Protein AF-A0A2H0YP16-F1 (afdb_monomer_lite)

Foldseek 3Di:
DDDDDDDDPVNVVVVVVVVVVVVVVVVVVVVVVVLVVLVVLLVVLVVVLVVVLCVCQVVDPFRNQCQDDPQAGNLDDDPPCNVVSVVSQVSLCVRVNKHWGKDDGSHDIDIDIDD

Radius of gyration: 25.3 Å; chains: 1; bounding box: 44×37×81 Å

Organism: NCBI:txid1974705

Structure (mmCIF, N/CA/C/O backbone):
data_AF-A0A2H0YP16-F1
#
_entry.id   AF-A0A2H0YP16-F1
#
loop_
_atom_site.group_PDB
_atom_site.id
_atom_site.type_symbol
_atom_site.label_atom_id
_atom_site.label_alt_id
_atom_site.label_comp_id
_atom_site.label_asym_id
_atom_site.label_entity_id
_atom_site.label_seq_id
_atom_site.pdbx_PDB_ins_code
_atom_site.Cartn_x
_atom_site.Cartn_y
_atom_site.Cartn_z
_atom_site.occupancy
_atom_site.B_iso_or_equiv
_atom_site.auth_seq_id
_atom_site.auth_comp_id
_atom_site.auth_asym_id
_atom_site.auth_atom_id
_atom_site.pdbx_PDB_model_num
ATOM 1 N N . MET A 1 1 ? -16.559 27.883 56.809 1.00 52.19 1 MET A N 1
ATOM 2 C CA . MET A 1 1 ? -16.665 26.403 56.815 1.00 52.19 1 MET A CA 1
ATOM 3 C C . MET A 1 1 ? -16.600 25.906 55.375 1.00 52.19 1 MET A C 1
ATOM 5 O O . MET A 1 1 ? -17.433 26.318 54.580 1.00 52.19 1 MET A O 1
ATOM 9 N N . LYS A 1 2 ? -15.598 25.099 55.000 1.00 59.44 2 LYS A N 1
ATOM 10 C CA . LYS A 1 2 ? -15.501 24.525 53.644 1.00 59.44 2 LYS A CA 1
ATOM 11 C C . LYS A 1 2 ? -16.334 23.239 53.597 1.00 59.44 2 LYS A C 1
ATOM 13 O O . LYS A 1 2 ? -16.017 22.296 54.318 1.00 59.44 2 LYS A O 1
ATOM 18 N N . LYS A 1 3 ? -17.408 23.206 52.800 1.00 72.31 3 LYS A N 1
ATOM 19 C CA . LYS A 1 3 ? -18.178 21.976 52.554 1.00 72.31 3 LYS A CA 1
ATOM 20 C C . LYS A 1 3 ? -17.275 20.987 51.812 1.00 72.31 3 LYS A C 1
ATOM 22 O O . LYS A 1 3 ? -16.743 21.327 50.760 1.00 72.31 3 LYS A O 1
ATOM 27 N N . LYS A 1 4 ? -17.086 19.785 52.361 1.00 70.88 4 LYS A N 1
ATOM 28 C CA . LYS A 1 4 ? -16.461 18.681 51.625 1.00 70.88 4 LYS A CA 1
ATOM 29 C C . LYS A 1 4 ? -17.482 18.167 50.611 1.00 70.88 4 LYS A C 1
ATOM 31 O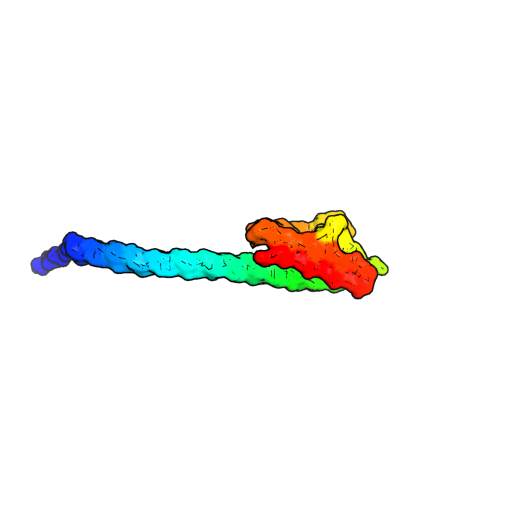 O . LYS A 1 4 ? -18.486 17.584 51.003 1.00 70.88 4 LYS A O 1
ATOM 36 N N . THR A 1 5 ? -17.246 18.421 49.331 1.00 76.44 5 THR A N 1
ATOM 37 C CA . THR A 1 5 ? -17.977 17.792 48.227 1.00 76.44 5 THR A CA 1
ATOM 38 C C . THR A 1 5 ? -17.328 16.439 47.960 1.00 76.44 5 THR A C 1
ATOM 40 O O . THR A 1 5 ? -16.203 16.382 47.467 1.00 76.44 5 THR A O 1
ATOM 43 N N . GLY A 1 6 ? -17.984 15.361 48.386 1.00 77.75 6 GLY A N 1
ATOM 44 C CA . GLY A 1 6 ? -17.569 13.994 48.082 1.00 77.75 6 GLY A CA 1
ATOM 45 C C . GLY A 1 6 ? -18.277 13.491 46.829 1.00 77.75 6 GLY A C 1
ATO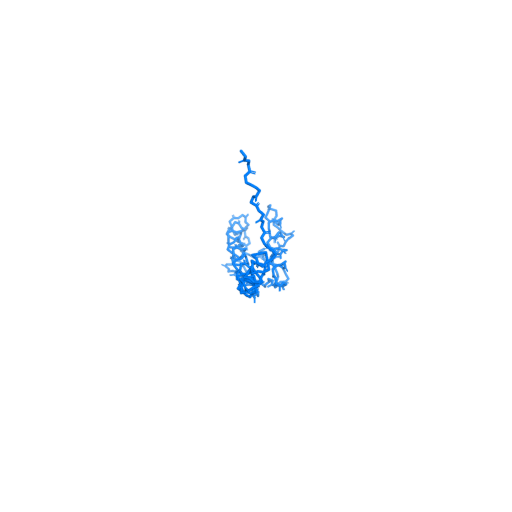M 46 O O . GLY A 1 6 ? -19.446 13.805 46.630 1.00 77.75 6 GLY A O 1
ATOM 47 N N . PHE A 1 7 ? -17.566 12.723 46.009 1.00 81.88 7 PHE A N 1
ATOM 48 C CA . PHE A 1 7 ? -18.140 11.977 44.891 1.00 81.88 7 PHE A CA 1
ATOM 49 C C . PHE A 1 7 ? -18.795 10.703 45.440 1.00 81.88 7 PHE A C 1
ATOM 51 O O . PHE A 1 7 ? -18.204 10.027 46.288 1.00 81.88 7 PHE A O 1
ATOM 58 N N . THR A 1 8 ? -20.006 10.374 45.005 1.00 90.38 8 THR A N 1
ATOM 59 C CA . THR A 1 8 ? -20.692 9.155 45.447 1.00 90.38 8 THR A CA 1
ATOM 60 C C . THR A 1 8 ? -20.221 7.939 44.645 1.00 90.38 8 THR A C 1
ATOM 62 O O . THR A 1 8 ? -19.838 8.035 43.478 1.00 90.38 8 THR A O 1
ATOM 65 N N . LEU A 1 9 ? -20.267 6.754 45.262 1.00 89.19 9 LEU A N 1
ATOM 66 C CA . LEU A 1 9 ? -19.919 5.503 44.577 1.00 89.19 9 LEU A CA 1
ATOM 67 C C . LEU A 1 9 ? -20.852 5.210 43.392 1.00 89.19 9 LEU A C 1
ATOM 69 O O . LEU A 1 9 ? -20.411 4.640 42.398 1.00 89.19 9 LEU A O 1
ATOM 73 N N . ILE A 1 10 ? -22.121 5.625 43.475 1.00 92.44 10 ILE A N 1
ATOM 74 C CA . ILE A 1 10 ? -23.094 5.436 42.393 1.00 92.44 10 ILE A CA 1
ATOM 75 C C . ILE A 1 10 ? -22.802 6.340 41.191 1.00 92.44 10 ILE A C 1
ATOM 77 O O . ILE A 1 10 ? -22.916 5.885 40.054 1.00 92.44 10 ILE A O 1
ATOM 81 N N . GLU A 1 11 ? -22.353 7.576 41.422 1.00 90.44 11 GLU A N 1
ATOM 82 C CA . GLU A 1 11 ? -21.912 8.468 40.345 1.00 90.44 11 GLU A CA 1
ATOM 83 C C . GLU A 1 11 ? -20.716 7.871 39.600 1.00 90.44 11 GLU A C 1
ATOM 85 O O . GLU A 1 11 ? -20.681 7.887 38.373 1.00 90.44 11 GLU A O 1
ATOM 90 N N . LEU A 1 12 ? -19.763 7.274 40.320 1.00 91.50 12 LEU A N 1
ATOM 91 C CA . LEU A 1 12 ? -18.599 6.641 39.697 1.00 91.50 12 LEU A CA 1
ATOM 92 C C . LEU A 1 12 ? -18.997 5.370 38.922 1.00 91.50 12 LEU A C 1
ATOM 94 O O . LEU A 1 12 ? -18.522 5.149 37.809 1.00 91.50 12 LEU A O 1
ATOM 98 N N . LEU A 1 13 ? -19.930 4.579 39.462 1.00 92.81 13 LEU A N 1
ATOM 99 C CA . LEU A 1 13 ? -20.435 3.356 38.830 1.00 92.81 13 LEU A CA 1
ATOM 100 C C . LEU A 1 13 ? -21.165 3.636 37.507 1.00 92.81 13 LEU A C 1
ATOM 102 O O . LEU A 1 13 ? -20.930 2.948 36.514 1.00 92.81 13 LEU A O 1
ATOM 106 N N . VAL A 1 14 ? -22.024 4.655 37.462 1.00 94.94 14 VAL A N 1
ATOM 107 C CA . VAL A 1 14 ? -22.748 5.015 36.231 1.00 94.94 14 VAL A CA 1
ATOM 108 C C . VAL A 1 14 ? -21.788 5.516 35.149 1.00 94.94 14 VAL A C 1
ATOM 110 O O . VAL A 1 14 ? -21.951 5.174 33.978 1.00 94.94 14 VAL A O 1
ATOM 113 N N . VAL A 1 15 ? -20.750 6.269 35.520 1.00 95.19 15 VAL A N 1
ATOM 114 C CA . VAL A 1 15 ? -19.772 6.801 34.557 1.00 95.19 15 VAL A CA 1
ATOM 115 C C . VAL A 1 15 ? -19.006 5.680 33.856 1.00 95.19 15 VAL A C 1
ATOM 117 O O . VAL A 1 15 ? -18.915 5.684 32.627 1.00 95.19 15 VAL A O 1
ATOM 120 N N . ILE A 1 16 ? -18.502 4.689 34.597 1.00 95.44 16 ILE A N 1
ATOM 121 C CA . ILE A 1 16 ? -17.783 3.565 33.977 1.00 95.44 16 ILE A CA 1
ATOM 122 C C . ILE A 1 16 ? -18.705 2.709 33.098 1.00 95.44 16 ILE A C 1
ATOM 124 O O . ILE A 1 16 ? -18.264 2.217 32.061 1.00 95.44 16 ILE A O 1
ATOM 128 N N . ALA A 1 17 ? -19.990 2.590 33.456 1.00 95.62 17 ALA A N 1
ATOM 129 C CA . ALA A 1 17 ? -20.977 1.886 32.641 1.00 95.62 17 ALA A CA 1
ATOM 130 C C . ALA A 1 17 ? -21.208 2.594 31.294 1.00 95.62 17 ALA A C 1
ATOM 132 O O . ALA A 1 17 ? -21.184 1.950 30.245 1.00 95.62 17 ALA A O 1
ATOM 133 N N . ILE A 1 18 ? -21.355 3.924 31.300 1.00 96.00 18 ILE A N 1
ATOM 134 C CA . ILE A 1 18 ? -21.533 4.715 30.072 1.00 96.00 18 ILE A CA 1
ATOM 135 C C . ILE A 1 18 ? -20.267 4.668 29.200 1.00 96.00 18 ILE A C 1
ATOM 137 O O . ILE A 1 18 ? -20.371 4.437 27.994 1.00 96.00 18 ILE A O 1
ATOM 141 N N . ILE A 1 19 ? -19.072 4.823 29.788 1.00 96.06 19 ILE A N 1
ATOM 142 C CA . ILE A 1 19 ? -17.795 4.711 29.054 1.00 96.06 19 ILE A CA 1
ATOM 143 C C . ILE A 1 19 ? -17.649 3.313 28.430 1.00 96.06 19 ILE A C 1
ATOM 145 O O . ILE A 1 19 ? -17.214 3.193 27.283 1.00 96.06 19 ILE A O 1
ATOM 149 N N . GLY A 1 20 ? -18.066 2.257 29.136 1.00 95.56 20 GLY A N 1
ATOM 150 C CA . GLY A 1 20 ? -18.069 0.887 28.618 1.00 95.56 20 GLY A CA 1
ATOM 151 C C . GLY A 1 20 ? -18.926 0.731 27.358 1.00 95.56 20 GLY A C 1
ATOM 152 O O . GLY A 1 20 ? -18.456 0.204 26.351 1.00 95.56 20 GLY A O 1
ATOM 153 N N . ILE A 1 21 ? -20.148 1.265 27.368 1.00 94.81 21 ILE A N 1
ATOM 154 C CA . ILE A 1 21 ? -21.047 1.204 26.205 1.00 94.81 21 ILE A CA 1
ATOM 155 C C . ILE A 1 21 ? -20.462 1.996 25.030 1.00 94.81 21 ILE A C 1
ATOM 157 O O . ILE A 1 21 ? -20.337 1.458 23.928 1.00 94.81 21 ILE A O 1
ATOM 161 N N . LEU A 1 22 ? -20.046 3.244 25.262 1.00 95.44 22 LEU A N 1
ATOM 162 C CA . LEU A 1 22 ? -19.506 4.104 24.204 1.00 95.44 22 LEU A CA 1
ATOM 163 C C . LEU A 1 22 ? -18.217 3.535 23.593 1.00 95.44 22 LEU A C 1
ATOM 165 O O . LEU A 1 22 ? -18.052 3.568 22.374 1.00 95.44 22 LEU A O 1
ATOM 169 N N . SER A 1 23 ? -17.327 2.962 24.410 1.00 93.81 23 SER A N 1
ATOM 170 C CA . SER A 1 23 ? -16.071 2.374 23.923 1.00 93.81 23 SER A CA 1
ATOM 171 C C . SER A 1 23 ? -16.294 1.156 23.022 1.00 93.81 23 SER A C 1
ATOM 173 O O . SER A 1 23 ? -15.596 1.017 22.018 1.00 93.81 23 SER A O 1
ATOM 175 N N . SER A 1 24 ? -17.304 0.324 23.302 1.00 91.88 24 SER A N 1
ATOM 176 C CA . SER A 1 24 ? -17.618 -0.846 22.470 1.00 91.88 24 SER A CA 1
ATOM 177 C C . SER A 1 24 ? -17.989 -0.474 21.026 1.00 91.88 24 SER A C 1
ATOM 179 O O . SER A 1 24 ? -17.526 -1.114 20.082 1.00 91.88 24 SER A O 1
ATOM 181 N N . ILE A 1 25 ? -18.750 0.609 20.838 1.00 91.75 25 ILE A N 1
ATOM 182 C CA . ILE A 1 25 ? -19.202 1.079 19.518 1.00 91.75 25 ILE A CA 1
ATOM 183 C C . ILE A 1 25 ? -18.021 1.629 18.707 1.00 91.75 25 ILE A C 1
ATOM 185 O O . ILE A 1 25 ? -17.898 1.365 17.510 1.00 91.75 25 ILE A O 1
ATOM 189 N N . VAL A 1 26 ? -17.123 2.369 19.364 1.00 91.88 26 VAL A N 1
ATOM 190 C CA . VAL A 1 26 ? -15.937 2.965 18.727 1.00 91.88 26 VAL A CA 1
ATOM 191 C C . VAL A 1 26 ? -14.964 1.894 18.227 1.00 91.88 26 VAL A C 1
ATOM 193 O O . VAL A 1 26 ? -14.375 2.043 17.158 1.00 91.88 26 VAL A O 1
ATOM 196 N N . LEU A 1 27 ? -14.805 0.789 18.958 1.00 88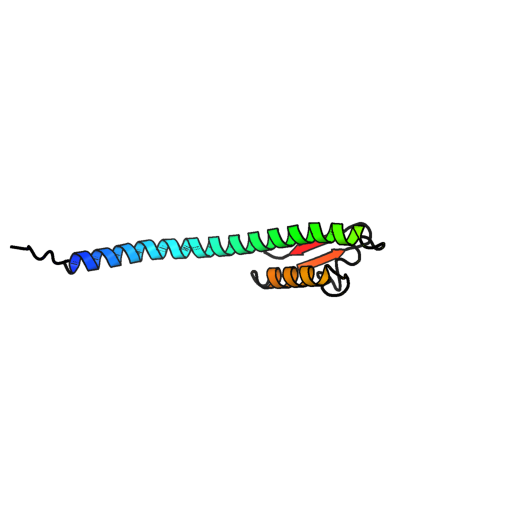.75 27 LEU A N 1
ATOM 197 C CA . LEU A 1 27 ? -13.894 -0.284 18.550 1.00 88.75 27 LEU A CA 1
ATOM 198 C C . LEU A 1 27 ? -14.330 -0.963 17.243 1.00 88.75 27 LEU A C 1
ATOM 200 O O . LEU A 1 27 ? -13.482 -1.274 16.405 1.00 88.75 27 LEU A O 1
ATOM 204 N N . VAL A 1 28 ? -15.638 -1.141 17.034 1.00 88.00 28 VAL A N 1
ATOM 205 C CA . VAL A 1 28 ? -16.174 -1.752 15.806 1.00 88.00 28 VAL A CA 1
ATOM 206 C C . VAL A 1 28 ? -15.941 -0.851 14.589 1.00 88.00 28 VAL A C 1
ATOM 208 O O . VAL A 1 28 ? -15.555 -1.338 13.526 1.00 88.00 28 VAL A O 1
ATOM 211 N N . SER A 1 29 ? -16.113 0.466 14.730 1.00 86.69 29 SER A N 1
ATOM 212 C CA . SER A 1 29 ? -15.903 1.405 13.618 1.00 86.69 29 SER A CA 1
ATOM 213 C C . SER A 1 29 ? -14.421 1.597 13.267 1.00 86.69 29 SER A C 1
ATOM 215 O O . SER A 1 29 ? -14.081 1.777 12.093 1.00 86.69 29 SER A O 1
ATOM 217 N N . LEU A 1 30 ? -13.524 1.491 14.254 1.00 89.81 30 LEU A N 1
ATOM 218 C CA . LEU A 1 30 ? -12.084 1.671 14.062 1.00 89.81 30 LEU A CA 1
ATOM 219 C C . LEU A 1 30 ? -11.445 0.565 13.208 1.00 89.81 30 LEU A C 1
ATOM 221 O O . LEU A 1 30 ? -10.531 0.852 12.434 1.00 89.81 30 LEU A O 1
ATOM 225 N N . GLY A 1 31 ? -11.928 -0.678 13.301 1.00 88.00 31 GLY A N 1
ATOM 226 C CA . GLY A 1 31 ? -11.412 -1.794 12.498 1.00 88.00 31 GLY A CA 1
ATOM 227 C C . GLY A 1 31 ? -11.535 -1.540 10.991 1.00 88.00 31 GLY A C 1
ATOM 228 O O . GLY A 1 31 ? -10.545 -1.610 10.262 1.00 88.00 31 GLY A O 1
ATOM 229 N N . GLY A 1 32 ? -12.731 -1.153 10.536 1.00 89.25 32 GLY A N 1
ATOM 230 C CA . GLY A 1 32 ? -12.975 -0.814 9.131 1.00 89.25 32 GLY A CA 1
ATOM 231 C C . GLY A 1 32 ? -12.252 0.459 8.682 1.00 89.25 32 GLY A C 1
ATOM 232 O O . GLY A 1 32 ? -11.742 0.516 7.565 1.00 89.25 32 GLY A O 1
ATOM 233 N N . ALA A 1 33 ? -12.154 1.470 9.552 1.00 91.50 33 ALA A N 1
ATOM 234 C CA . ALA A 1 33 ? -11.405 2.693 9.257 1.00 91.50 33 ALA A CA 1
ATOM 235 C C . ALA A 1 33 ? -9.903 2.421 9.070 1.00 91.50 33 ALA A C 1
ATOM 237 O O . ALA A 1 33 ? -9.291 2.955 8.146 1.00 91.50 33 ALA A O 1
ATOM 238 N N . LYS A 1 34 ? -9.317 1.551 9.902 1.00 90.88 34 LYS A N 1
ATOM 239 C CA . LYS A 1 34 ? -7.909 1.154 9.794 1.00 90.88 34 LYS A CA 1
ATOM 240 C C . LYS A 1 34 ? -7.633 0.418 8.487 1.00 90.88 34 LYS A C 1
ATOM 242 O O . LYS A 1 34 ? -6.616 0.697 7.866 1.00 90.88 34 LYS A O 1
ATOM 247 N N . GLN A 1 35 ? -8.527 -0.477 8.062 1.00 90.94 35 GLN A N 1
ATOM 248 C CA . GLN A 1 35 ? -8.381 -1.173 6.783 1.00 90.94 35 GLN A CA 1
ATOM 249 C C . GLN A 1 35 ? -8.388 -0.184 5.611 1.00 90.94 35 GLN A C 1
ATOM 251 O O . GLN A 1 35 ? -7.422 -0.127 4.862 1.00 90.94 35 GLN A O 1
ATOM 256 N N . LYS A 1 36 ? -9.388 0.705 5.551 1.00 91.56 36 LYS A N 1
ATOM 257 C CA . LYS A 1 36 ? -9.467 1.751 4.516 1.00 91.56 36 LYS A CA 1
ATOM 258 C C . LYS A 1 36 ? -8.243 2.671 4.490 1.00 91.56 36 LYS A C 1
ATOM 260 O O . LYS A 1 36 ? -7.844 3.128 3.426 1.00 91.56 36 LYS A O 1
ATOM 265 N N . ALA A 1 37 ? -7.652 2.962 5.650 1.00 92.88 37 ALA A N 1
ATOM 266 C CA . ALA A 1 37 ? -6.436 3.767 5.728 1.00 92.88 37 ALA A CA 1
ATOM 267 C C . ALA A 1 37 ? -5.218 3.054 5.118 1.00 92.88 37 ALA A C 1
ATOM 269 O O . ALA A 1 37 ? -4.396 3.706 4.477 1.00 92.88 37 ALA A O 1
ATOM 270 N N . LYS A 1 38 ? -5.109 1.729 5.281 1.00 93.25 38 LYS A N 1
ATOM 271 C CA . LYS A 1 38 ? -4.065 0.928 4.624 1.00 93.25 38 LYS A CA 1
ATOM 272 C C . LYS A 1 38 ? -4.271 0.881 3.112 1.00 93.25 38 LYS A C 1
ATOM 274 O O . LYS A 1 38 ? -3.323 1.107 2.373 1.00 93.25 38 LYS A O 1
ATOM 279 N N . ASP A 1 39 ? -5.509 0.688 2.667 1.00 93.00 39 ASP A N 1
ATOM 280 C CA . ASP A 1 39 ? -5.865 0.679 1.244 1.00 93.00 39 ASP A CA 1
ATOM 281 C C . ASP A 1 39 ? -5.520 2.026 0.586 1.00 93.00 39 ASP A C 1
ATOM 283 O O . ASP A 1 39 ? -4.916 2.082 -0.484 1.00 93.00 39 ASP A O 1
ATOM 287 N N . ALA A 1 40 ? -5.828 3.135 1.267 1.00 93.69 40 ALA A N 1
ATOM 288 C CA . ALA A 1 40 ? -5.459 4.477 0.823 1.00 93.69 40 ALA A CA 1
ATOM 289 C C . ALA A 1 40 ? -3.935 4.688 0.775 1.00 93.69 40 ALA A C 1
ATOM 291 O O . ALA A 1 40 ? -3.442 5.383 -0.114 1.00 93.69 40 ALA A O 1
ATOM 292 N N . ARG A 1 41 ? -3.179 4.080 1.700 1.00 94.19 41 ARG A N 1
ATOM 293 C CA . ARG A 1 41 ? -1.710 4.105 1.677 1.00 94.19 41 ARG A CA 1
ATOM 294 C C . ARG A 1 41 ? -1.165 3.372 0.451 1.00 94.19 41 ARG A C 1
ATOM 296 O O . ARG A 1 41 ? -0.382 3.966 -0.279 1.00 94.19 41 ARG A O 1
ATOM 303 N N . ILE A 1 42 ? -1.664 2.168 0.163 1.00 92.69 42 ILE A N 1
ATOM 304 C CA . ILE A 1 42 ? -1.285 1.404 -1.039 1.00 92.69 42 ILE A CA 1
ATOM 305 C C . ILE A 1 42 ? -1.573 2.219 -2.312 1.00 92.69 42 ILE A C 1
ATOM 307 O O . ILE A 1 42 ? -0.731 2.304 -3.204 1.00 92.69 42 ILE A O 1
ATOM 311 N N . GLN A 1 43 ? -2.729 2.886 -2.394 1.00 93.12 43 GLN A N 1
ATOM 312 C CA . GLN A 1 43 ? -3.065 3.753 -3.534 1.00 93.12 43 GLN A CA 1
ATOM 313 C C . GLN A 1 43 ? -2.107 4.948 -3.682 1.00 93.12 43 GLN A C 1
ATOM 315 O O . GLN A 1 43 ? -1.728 5.313 -4.802 1.00 93.12 43 GLN A O 1
ATOM 320 N N . ALA A 1 44 ? -1.698 5.559 -2.567 1.00 93.69 44 ALA A N 1
ATOM 321 C CA . ALA A 1 44 ? -0.719 6.643 -2.568 1.00 93.69 44 ALA A CA 1
ATOM 322 C C . ALA A 1 44 ? 0.666 6.155 -3.021 1.00 93.69 44 ALA A C 1
ATOM 324 O O . ALA A 1 44 ? 1.345 6.850 -3.778 1.00 93.69 44 ALA A O 1
ATOM 325 N N . ASP A 1 45 ? 1.063 4.952 -2.616 1.00 92.94 45 ASP A N 1
ATOM 326 C CA . ASP A 1 45 ? 2.330 4.341 -3.009 1.00 92.94 45 ASP A CA 1
ATOM 327 C C . ASP A 1 45 ? 2.349 3.992 -4.505 1.00 92.94 45 ASP A C 1
ATOM 329 O O . ASP A 1 45 ? 3.296 4.351 -5.202 1.00 92.94 45 ASP A O 1
ATOM 333 N N . ILE A 1 46 ? 1.269 3.422 -5.057 1.00 91.81 46 ILE A N 1
ATOM 334 C CA . ILE A 1 46 ? 1.135 3.201 -6.513 1.00 91.81 46 ILE A CA 1
ATOM 335 C C . ILE A 1 46 ? 1.203 4.530 -7.284 1.00 91.81 46 ILE A C 1
ATOM 337 O O . ILE A 1 46 ? 1.817 4.613 -8.350 1.00 91.81 46 ILE A O 1
ATOM 341 N N . SER A 1 47 ? 0.613 5.598 -6.743 1.00 93.19 47 SER A N 1
ATOM 342 C CA . SER A 1 47 ? 0.689 6.928 -7.361 1.00 93.19 47 SER A CA 1
ATOM 343 C C . SER A 1 47 ? 2.122 7.477 -7.381 1.00 93.19 47 SER A C 1
ATOM 345 O O . SER A 1 47 ? 2.513 8.133 -8.346 1.00 93.19 47 SER A O 1
ATOM 347 N N . GLN A 1 48 ? 2.930 7.174 -6.360 1.00 91.94 48 GLN A N 1
ATOM 348 C CA . GLN A 1 48 ? 4.360 7.497 -6.356 1.00 91.94 48 GLN A CA 1
ATOM 349 C C . GLN A 1 48 ? 5.126 6.673 -7.397 1.00 91.94 48 GLN A C 1
ATOM 351 O O . GLN A 1 48 ? 5.987 7.223 -8.083 1.00 91.94 48 GLN A O 1
ATOM 356 N N . VAL A 1 49 ? 4.777 5.394 -7.586 1.00 90.81 49 VAL A N 1
ATOM 357 C CA . VAL A 1 49 ? 5.382 4.558 -8.638 1.00 90.81 49 VAL A CA 1
ATOM 358 C C . VAL A 1 49 ? 5.185 5.175 -10.019 1.00 90.81 49 VAL A C 1
ATOM 360 O O . VAL A 1 49 ? 6.135 5.195 -10.794 1.00 90.81 49 VAL A O 1
ATOM 363 N N . ARG A 1 50 ? 4.007 5.743 -10.318 1.00 91.44 50 ARG A N 1
ATOM 364 C CA . ARG A 1 50 ? 3.781 6.477 -1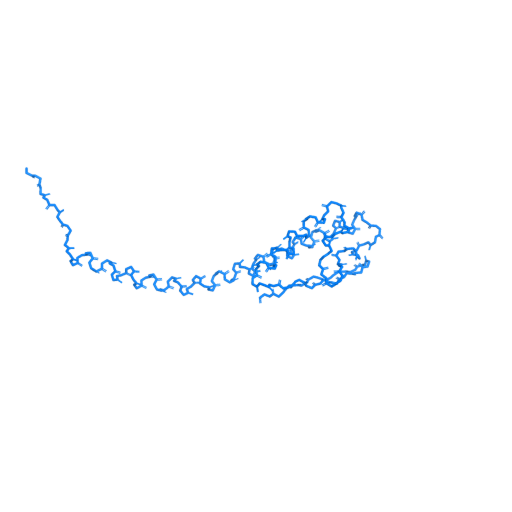1.578 1.00 91.44 50 ARG A CA 1
ATOM 365 C C . ARG A 1 50 ? 4.803 7.597 -11.767 1.00 91.44 50 ARG A C 1
ATOM 367 O O . ARG A 1 50 ? 5.400 7.689 -12.830 1.00 91.44 50 ARG A O 1
ATOM 374 N N . ALA A 1 51 ? 5.016 8.437 -10.755 1.00 91.44 51 ALA A N 1
ATOM 375 C CA . ALA A 1 51 ? 5.979 9.532 -10.859 1.00 91.44 51 ALA A CA 1
ATOM 376 C C . ALA A 1 51 ? 7.402 9.011 -11.113 1.00 91.44 51 ALA A C 1
ATOM 378 O O . ALA A 1 51 ? 8.127 9.569 -11.932 1.00 91.44 51 ALA A O 1
ATOM 379 N N . ILE A 1 52 ? 7.786 7.916 -10.454 1.00 89.50 52 ILE A N 1
ATOM 380 C CA . ILE A 1 52 ? 9.108 7.316 -10.646 1.00 89.50 52 ILE A CA 1
ATOM 381 C C . ILE A 1 52 ? 9.228 6.651 -12.025 1.00 89.50 52 ILE A C 1
ATOM 383 O O . ILE A 1 52 ? 10.274 6.761 -12.653 1.00 89.50 52 ILE A O 1
ATOM 387 N N . ALA A 1 53 ? 8.168 6.027 -12.542 1.00 89.88 53 ALA A N 1
ATOM 388 C CA . ALA A 1 53 ? 8.152 5.448 -13.885 1.00 89.88 53 ALA A CA 1
ATOM 389 C C . ALA A 1 53 ? 8.464 6.496 -14.969 1.00 89.88 53 ALA A C 1
ATOM 391 O O . ALA A 1 53 ? 9.301 6.247 -15.835 1.00 89.88 53 ALA A O 1
ATOM 392 N N . GLU A 1 54 ? 7.880 7.694 -14.870 1.00 89.56 54 GLU A N 1
ATOM 393 C CA . GLU A 1 54 ? 8.176 8.818 -15.776 1.00 89.56 54 GLU A CA 1
ATOM 394 C C . GLU A 1 54 ? 9.636 9.293 -15.661 1.00 89.56 54 GLU A C 1
ATOM 396 O O . GLU A 1 54 ? 10.300 9.611 -16.654 1.00 89.56 54 GLU A O 1
ATOM 401 N N . LEU A 1 55 ? 10.182 9.308 -14.441 1.00 88.31 55 LEU A N 1
ATOM 402 C CA . LEU A 1 55 ? 11.589 9.644 -14.216 1.00 88.31 55 LEU A CA 1
ATOM 403 C C . LEU A 1 55 ? 12.524 8.601 -14.841 1.00 88.31 55 LEU A C 1
ATOM 405 O O . LEU A 1 55 ? 13.522 8.961 -15.457 1.00 88.31 55 LEU A O 1
ATOM 409 N N . ILE A 1 56 ? 12.188 7.315 -14.745 1.00 87.06 56 ILE A N 1
ATOM 410 C CA . ILE A 1 56 ? 12.972 6.227 -15.346 1.00 87.06 56 ILE A CA 1
ATOM 411 C C . ILE A 1 56 ? 12.954 6.331 -16.874 1.00 87.06 56 ILE A C 1
ATOM 413 O O . ILE A 1 56 ? 14.010 6.221 -17.506 1.00 87.06 56 ILE A O 1
ATOM 417 N N . SER A 1 57 ? 11.782 6.594 -17.458 1.00 88.56 57 SER A N 1
ATOM 418 C CA . SER A 1 57 ? 11.640 6.739 -18.909 1.00 88.56 57 SER A CA 1
ATOM 419 C C . SER A 1 57 ? 12.372 7.961 -19.464 1.00 88.56 57 SER A C 1
ATOM 421 O O . SER A 1 57 ? 12.795 7.935 -20.615 1.00 88.56 57 SER A O 1
ATOM 423 N N . SER A 1 58 ? 12.522 9.032 -18.680 1.00 87.44 58 SER A N 1
ATOM 424 C CA . SER A 1 58 ? 13.269 10.227 -19.101 1.00 87.44 58 SER A CA 1
ATOM 425 C C . SER A 1 58 ? 14.774 10.127 -18.831 1.00 87.44 58 SER A C 1
ATOM 427 O O . SER A 1 58 ? 15.565 10.733 -19.553 1.00 87.44 58 SER A O 1
ATOM 429 N N . ALA A 1 59 ? 15.186 9.353 -17.825 1.00 84.00 59 ALA A N 1
ATOM 430 C CA . ALA A 1 59 ? 16.590 9.175 -17.460 1.00 84.00 59 ALA A CA 1
ATOM 431 C C . ALA A 1 59 ? 17.310 8.072 -18.258 1.00 84.00 59 ALA A C 1
ATOM 433 O O . ALA A 1 59 ? 18.539 8.089 -18.341 1.00 84.00 59 ALA A O 1
ATOM 434 N N . THR A 1 60 ? 16.583 7.104 -18.825 1.00 79.62 60 THR A N 1
ATOM 435 C CA . THR A 1 60 ? 17.170 5.938 -19.507 1.00 79.62 60 THR A CA 1
ATOM 436 C C . THR A 1 60 ? 16.668 5.797 -20.943 1.00 79.62 60 THR A C 1
ATOM 438 O O . THR A 1 60 ? 15.518 6.089 -21.248 1.00 79.62 60 THR A O 1
ATOM 441 N N . SER A 1 61 ? 17.514 5.295 -21.846 1.00 82.88 61 SER A N 1
ATOM 442 C CA . SER A 1 61 ? 17.138 5.025 -23.246 1.00 82.88 61 SER A CA 1
ATOM 443 C C . SER A 1 61 ? 16.253 3.784 -23.424 1.00 82.88 61 SER A C 1
ATOM 445 O O . SER A 1 61 ? 15.836 3.476 -24.535 1.00 82.88 61 SER A O 1
ATOM 447 N N . THR A 1 62 ? 15.984 3.059 -22.340 1.00 84.19 62 THR A N 1
ATOM 448 C CA . THR A 1 62 ? 15.181 1.830 -22.307 1.00 84.19 62 THR A CA 1
ATOM 449 C C . THR A 1 62 ? 13.703 2.082 -22.006 1.00 84.19 62 THR A C 1
ATOM 451 O O . THR A 1 62 ? 12.952 1.120 -21.850 1.00 84.19 62 THR A O 1
ATOM 454 N N . GLY A 1 63 ? 13.294 3.348 -21.870 1.00 86.94 63 GLY A N 1
ATOM 455 C CA . GLY A 1 63 ? 11.930 3.713 -21.497 1.00 86.94 63 GLY A CA 1
ATOM 456 C C . GLY A 1 63 ? 11.544 3.121 -20.141 1.00 86.94 63 GLY A C 1
ATOM 457 O O . GLY A 1 63 ? 12.320 3.203 -19.185 1.00 86.94 63 GLY A O 1
ATOM 458 N N . TYR A 1 64 ? 10.378 2.480 -20.051 1.00 89.12 64 TYR A N 1
ATOM 459 C CA . TYR A 1 64 ? 9.889 1.903 -18.791 1.00 89.12 64 TYR A CA 1
ATOM 460 C C . TYR A 1 64 ? 10.451 0.518 -18.461 1.00 89.12 64 TYR A C 1
ATOM 462 O O . TYR A 1 64 ? 10.223 0.034 -17.354 1.00 89.12 64 TYR A O 1
ATOM 470 N N . ALA A 1 65 ? 11.214 -0.119 -19.355 1.00 87.69 65 ALA A N 1
ATOM 471 C CA . ALA A 1 65 ? 11.580 -1.534 -19.233 1.00 87.69 65 ALA A CA 1
ATOM 472 C C . ALA A 1 65 ? 12.315 -1.871 -17.922 1.00 87.69 65 ALA A C 1
ATOM 474 O O . ALA A 1 65 ? 12.204 -2.982 -17.408 1.00 87.69 65 ALA A O 1
ATOM 475 N N . ASN A 1 66 ? 13.028 -0.901 -17.343 1.00 87.19 66 ASN A N 1
ATOM 476 C CA . ASN A 1 66 ? 13.741 -1.083 -16.081 1.00 87.19 66 ASN A CA 1
ATOM 477 C C . ASN A 1 66 ? 12.867 -0.914 -14.831 1.00 87.19 66 ASN A C 1
ATOM 479 O O . ASN A 1 66 ? 13.353 -1.198 -13.742 1.00 87.19 66 ASN A O 1
ATOM 483 N N . LEU A 1 67 ? 11.606 -0.486 -14.943 1.00 88.88 67 LEU A N 1
ATOM 484 C CA . LEU A 1 67 ? 10.696 -0.304 -13.805 1.00 88.88 67 LEU A CA 1
ATOM 485 C C . LEU A 1 67 ? 10.392 -1.625 -13.085 1.00 88.88 67 LEU A C 1
ATOM 487 O O . LEU A 1 67 ? 10.242 -1.649 -11.861 1.00 88.88 67 LEU A O 1
ATOM 491 N N . CYS A 1 68 ? 10.312 -2.722 -13.839 1.00 90.19 68 CYS A N 1
ATOM 492 C CA . CYS A 1 68 ? 9.950 -4.036 -13.326 1.00 90.19 68 CYS A CA 1
ATOM 493 C C . CYS A 1 68 ? 11.100 -5.036 -13.491 1.00 90.19 68 CYS A C 1
ATOM 495 O O . CYS A 1 68 ? 11.773 -5.073 -14.516 1.00 90.19 68 CYS A O 1
ATOM 497 N N . ALA A 1 69 ? 11.293 -5.893 -12.492 1.00 88.25 69 ALA A N 1
ATOM 498 C CA . ALA A 1 69 ? 12.197 -7.035 -12.547 1.00 88.25 69 ALA A CA 1
ATOM 499 C C . ALA A 1 69 ? 11.530 -8.249 -11.893 1.00 88.25 69 ALA A C 1
ATOM 501 O O . ALA A 1 69 ? 10.991 -8.161 -10.786 1.00 88.25 69 ALA A O 1
ATOM 502 N N . ALA A 1 70 ? 11.561 -9.388 -12.593 1.00 85.38 70 ALA A N 1
ATOM 503 C CA . ALA A 1 70 ? 10.965 -10.649 -12.142 1.00 85.38 70 ALA A CA 1
ATOM 504 C C . ALA A 1 70 ? 9.492 -10.515 -11.684 1.00 85.38 70 ALA A C 1
ATOM 506 O O . ALA A 1 70 ? 9.092 -11.094 -10.677 1.00 85.38 70 ALA A O 1
ATOM 507 N N . GLY A 1 71 ? 8.690 -9.715 -12.400 1.00 86.19 71 GLY A N 1
ATOM 508 C CA . GLY A 1 71 ? 7.267 -9.505 -12.098 1.00 86.19 71 GLY A CA 1
ATOM 509 C C . GLY A 1 71 ? 6.978 -8.587 -10.902 1.00 86.19 71 GLY A C 1
ATOM 510 O O . GLY A 1 71 ? 5.821 -8.445 -10.516 1.00 86.19 71 GLY A O 1
ATOM 511 N N . THR A 1 72 ? 8.000 -7.950 -10.319 1.00 88.50 72 THR A N 1
ATOM 512 C CA . THR A 1 72 ? 7.870 -6.992 -9.205 1.00 88.50 72 THR A CA 1
ATOM 513 C C . THR A 1 72 ? 8.590 -5.681 -9.525 1.00 88.50 72 THR A C 1
ATOM 515 O O . THR A 1 72 ? 9.303 -5.601 -10.522 1.00 88.50 72 THR A O 1
ATOM 518 N N . LEU A 1 73 ? 8.428 -4.648 -8.691 1.00 88.88 73 LEU A N 1
ATOM 519 C CA . LEU A 1 73 ? 9.196 -3.403 -8.822 1.00 88.88 73 LEU A CA 1
ATOM 520 C C . LEU A 1 73 ? 10.706 -3.682 -8.768 1.00 88.88 73 LEU A C 1
ATOM 522 O O . LEU A 1 73 ? 11.184 -4.413 -7.892 1.00 88.88 73 LEU A O 1
ATOM 526 N N . ASN A 1 74 ? 11.453 -3.087 -9.696 1.00 85.75 74 ASN A N 1
ATOM 527 C CA . ASN A 1 74 ? 12.894 -3.260 -9.817 1.00 85.75 74 ASN A CA 1
ATOM 528 C C . ASN A 1 74 ? 13.653 -2.428 -8.771 1.00 85.75 74 ASN A C 1
ATOM 530 O O . ASN A 1 74 ? 14.082 -1.303 -9.008 1.00 85.75 74 ASN A O 1
ATOM 534 N N . ALA A 1 75 ? 13.824 -3.019 -7.595 1.00 72.56 75 ALA A N 1
ATOM 535 C CA . ALA A 1 75 ? 14.473 -2.424 -6.432 1.00 72.56 75 ALA A CA 1
ATOM 536 C C . ALA A 1 75 ? 16.018 -2.379 -6.504 1.00 72.56 75 ALA A C 1
ATOM 538 O O . ALA A 1 75 ? 16.663 -2.165 -5.482 1.00 72.56 75 ALA A O 1
ATOM 539 N N . SER A 1 76 ? 16.651 -2.665 -7.652 1.00 68.81 76 SER A N 1
ATOM 540 C CA . SER A 1 76 ? 18.114 -2.867 -7.684 1.00 68.81 76 SER A CA 1
ATOM 541 C C . SER A 1 76 ? 18.846 -2.371 -8.933 1.00 68.81 76 SER A C 1
ATOM 543 O O . SER A 1 76 ? 20.071 -2.451 -8.952 1.00 68.81 76 SER A O 1
ATOM 545 N N . ALA A 1 77 ? 18.163 -1.863 -9.967 1.00 59.56 77 ALA A N 1
ATOM 546 C CA . ALA A 1 77 ? 18.818 -1.598 -11.258 1.00 59.56 77 ALA A CA 1
ATOM 547 C C . ALA A 1 77 ? 18.786 -0.142 -11.754 1.00 59.56 77 ALA A C 1
ATOM 549 O O . ALA A 1 77 ? 19.204 0.100 -12.884 1.00 59.56 77 ALA A O 1
ATOM 550 N N . ILE A 1 78 ? 18.302 0.832 -10.969 1.00 67.94 78 ILE A N 1
ATOM 551 C CA . ILE A 1 78 ? 18.188 2.221 -11.448 1.00 67.94 78 ILE A CA 1
ATOM 552 C C . ILE A 1 78 ? 18.653 3.227 -10.387 1.00 67.94 78 ILE A C 1
ATOM 554 O O . ILE A 1 78 ? 17.827 3.808 -9.684 1.00 67.94 78 ILE A O 1
ATOM 558 N N . PRO A 1 79 ? 19.963 3.487 -10.263 1.00 70.44 79 PRO A N 1
ATOM 559 C CA . PRO A 1 79 ? 20.441 4.628 -9.494 1.00 70.44 79 PRO A CA 1
ATOM 560 C C . PRO A 1 79 ? 19.917 5.931 -10.127 1.00 70.44 79 PRO A C 1
ATOM 562 O O . PRO A 1 79 ? 20.040 6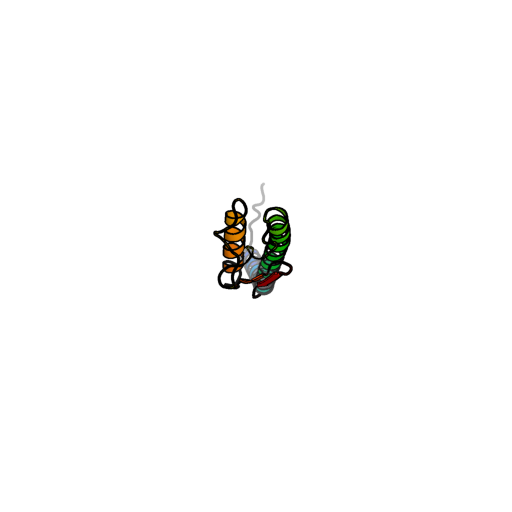.082 -11.346 1.00 70.44 79 PRO A O 1
ATOM 565 N N . PRO A 1 80 ? 19.360 6.890 -9.359 1.00 75.56 80 PRO A N 1
ATOM 566 C CA . PRO A 1 80 ? 19.239 6.946 -7.893 1.00 75.56 80 PRO A CA 1
ATOM 567 C C . PRO A 1 80 ? 17.858 6.531 -7.319 1.00 75.56 80 PRO A C 1
ATOM 569 O O . PRO A 1 80 ? 17.568 6.818 -6.158 1.00 75.56 80 PRO A O 1
ATOM 572 N N . TYR A 1 81 ? 16.967 5.931 -8.113 1.00 80.94 81 TYR A N 1
ATOM 573 C CA . TYR A 1 81 ? 15.568 5.657 -7.740 1.00 80.94 81 TYR A CA 1
ATOM 574 C C . TYR A 1 81 ? 15.340 4.281 -7.080 1.00 80.94 81 TYR A C 1
ATOM 576 O O . TYR A 1 81 ? 14.253 4.013 -6.564 1.00 80.94 81 TYR A O 1
ATOM 584 N N . ASP A 1 82 ? 16.352 3.413 -7.055 1.00 81.88 82 ASP A N 1
ATOM 585 C CA . ASP A 1 82 ? 16.300 2.049 -6.508 1.00 81.88 82 ASP A CA 1
ATOM 586 C C . ASP A 1 82 ? 15.907 2.011 -5.019 1.00 81.88 82 ASP A C 1
ATOM 588 O O . ASP A 1 82 ? 15.069 1.201 -4.602 1.00 81.88 82 ASP A O 1
ATOM 592 N N . ALA A 1 83 ? 16.428 2.951 -4.224 1.00 83.75 83 ALA A N 1
ATOM 593 C CA . ALA A 1 83 ? 16.101 3.066 -2.807 1.00 83.75 83 ALA A CA 1
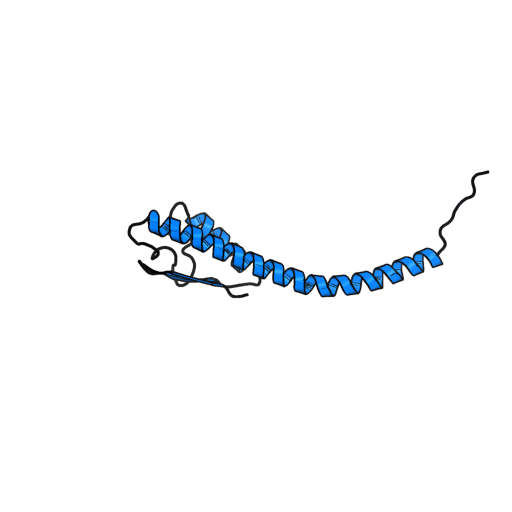ATOM 594 C C . ALA A 1 83 ? 14.620 3.419 -2.592 1.00 83.75 83 ALA A C 1
ATOM 596 O O . ALA A 1 83 ? 13.970 2.874 -1.700 1.00 83.75 83 ALA A O 1
ATOM 597 N N . GLN A 1 84 ? 14.063 4.294 -3.436 1.00 87.00 84 GLN A N 1
ATOM 598 C CA . GLN A 1 84 ? 12.659 4.700 -3.352 1.00 87.00 84 GLN A CA 1
ATOM 599 C C . GLN A 1 84 ? 11.720 3.557 -3.750 1.00 87.00 84 GLN A C 1
ATOM 601 O O . GLN A 1 84 ? 10.751 3.295 -3.037 1.00 87.00 84 GLN A O 1
ATOM 606 N N . LEU A 1 85 ? 12.038 2.820 -4.822 1.00 87.50 85 LEU A N 1
ATOM 607 C CA . LEU A 1 85 ? 11.280 1.623 -5.214 1.00 87.50 85 LEU A CA 1
ATOM 608 C C . LEU A 1 85 ? 11.313 0.543 -4.127 1.00 87.50 85 LEU A C 1
ATOM 610 O O . LEU A 1 85 ? 10.301 -0.115 -3.887 1.00 87.50 85 LEU A O 1
ATOM 614 N N . THR A 1 86 ? 12.450 0.384 -3.446 1.00 89.00 86 THR A N 1
ATOM 615 C CA . THR A 1 86 ? 12.588 -0.551 -2.321 1.00 89.00 86 THR A CA 1
ATOM 616 C C . THR A 1 86 ? 11.686 -0.158 -1.156 1.00 89.00 86 THR A C 1
ATOM 618 O O . THR A 1 86 ? 10.983 -1.010 -0.610 1.00 89.00 86 THR A O 1
ATOM 621 N N . VAL A 1 87 ? 11.673 1.127 -0.781 1.00 89.75 87 VAL A N 1
ATOM 622 C CA . VAL A 1 87 ? 10.799 1.629 0.289 1.00 89.75 87 VAL A CA 1
ATOM 623 C C . VAL A 1 87 ? 9.335 1.409 -0.074 1.00 89.75 87 VAL A C 1
ATOM 625 O O . VAL A 1 87 ? 8.614 0.828 0.729 1.00 89.75 87 VAL A O 1
ATOM 628 N N . ILE A 1 88 ? 8.916 1.784 -1.285 1.00 89.94 88 ILE A N 1
ATOM 629 C CA . ILE A 1 88 ? 7.531 1.612 -1.746 1.00 89.94 88 ILE A CA 1
ATOM 630 C C . ILE A 1 88 ? 7.116 0.136 -1.723 1.00 89.94 88 ILE A C 1
ATOM 632 O O . ILE A 1 88 ? 6.064 -0.206 -1.188 1.00 89.94 88 ILE A O 1
ATOM 636 N N . LYS A 1 89 ? 7.955 -0.763 -2.247 1.00 89.31 89 LYS A N 1
ATOM 637 C CA . LYS A 1 89 ? 7.673 -2.205 -2.247 1.00 89.31 89 LYS A CA 1
ATOM 638 C C . LYS A 1 89 ? 7.502 -2.754 -0.827 1.00 89.31 89 LYS A C 1
ATOM 640 O O . LYS A 1 89 ? 6.589 -3.543 -0.575 1.00 89.31 89 LYS A O 1
ATOM 645 N N . ASN A 1 90 ? 8.368 -2.339 0.094 1.00 89.94 90 ASN A N 1
ATOM 646 C CA . ASN A 1 90 ? 8.305 -2.771 1.488 1.00 89.94 90 ASN A CA 1
ATOM 647 C C . ASN A 1 90 ? 7.094 -2.181 2.217 1.00 89.94 90 ASN A C 1
ATOM 649 O O . ASN A 1 90 ? 6.503 -2.862 3.048 1.00 89.94 90 ASN A O 1
ATOM 653 N N . ASP A 1 91 ? 6.715 -0.946 1.899 1.00 91.50 91 ASP A N 1
ATOM 654 C CA . ASP A 1 91 ? 5.567 -0.273 2.498 1.00 91.50 91 ASP A CA 1
ATOM 655 C C . ASP A 1 91 ? 4.249 -0.913 2.056 1.00 91.50 91 ASP A C 1
ATOM 657 O O . ASP A 1 91 ? 3.448 -1.292 2.909 1.00 91.50 91 ASP A O 1
ATOM 661 N N . ILE A 1 92 ? 4.085 -1.174 0.753 1.00 90.62 92 ILE A N 1
ATOM 662 C CA . ILE A 1 92 ? 2.946 -1.937 0.221 1.00 90.62 92 ILE A CA 1
ATOM 663 C C . ILE A 1 92 ? 2.890 -3.322 0.878 1.00 90.62 92 ILE A C 1
ATOM 665 O O . ILE A 1 92 ? 1.845 -3.705 1.390 1.00 90.62 92 ILE A O 1
ATOM 669 N N . SER A 1 93 ? 4.018 -4.034 0.971 1.00 90.31 93 SER A N 1
ATOM 670 C CA . SER A 1 93 ? 4.065 -5.353 1.628 1.00 90.31 93 SER A CA 1
ATOM 671 C C . SER A 1 93 ? 3.725 -5.286 3.123 1.00 90.31 93 SER A C 1
ATOM 673 O O . SER A 1 93 ? 3.155 -6.224 3.679 1.00 90.31 93 SER A O 1
ATOM 675 N N . ALA A 1 94 ? 4.047 -4.177 3.794 1.00 90.56 94 ALA A N 1
ATOM 676 C CA . ALA A 1 94 ? 3.676 -3.950 5.188 1.00 90.56 94 ALA A CA 1
ATOM 677 C C . ALA A 1 94 ? 2.171 -3.666 5.356 1.00 90.56 94 ALA A C 1
ATOM 679 O O . ALA A 1 94 ? 1.614 -3.898 6.436 1.00 90.56 94 ALA A O 1
ATOM 680 N N . GLN A 1 95 ? 1.490 -3.207 4.301 1.00 91.00 95 GLN A N 1
ATOM 681 C CA . GLN A 1 95 ? 0.044 -3.026 4.285 1.00 91.00 95 GLN A CA 1
ATOM 682 C C . GLN A 1 95 ? -0.657 -4.317 3.835 1.00 91.00 95 GLN A C 1
ATOM 684 O O . GLN A 1 95 ? -0.613 -4.705 2.679 1.00 91.00 95 GLN A O 1
ATOM 689 N N . ASN A 1 96 ? -1.342 -4.996 4.760 1.00 84.94 96 ASN A N 1
ATOM 690 C CA . ASN A 1 96 ? -2.173 -6.186 4.480 1.00 84.94 96 ASN A CA 1
ATOM 691 C C . ASN A 1 96 ? -1.457 -7.382 3.822 1.00 84.94 96 ASN A C 1
ATOM 693 O O . ASN A 1 96 ? -2.132 -8.289 3.346 1.00 84.94 96 ASN A O 1
ATOM 697 N N . ASN A 1 97 ? -0.120 -7.433 3.843 1.00 85.88 97 ASN A N 1
ATOM 698 C CA . ASN A 1 97 ? 0.659 -8.390 3.048 1.00 85.88 97 ASN A CA 1
ATOM 699 C C . ASN A 1 97 ? 0.344 -8.289 1.544 1.00 85.88 97 ASN A C 1
ATOM 701 O O . ASN A 1 97 ? 0.403 -9.292 0.832 1.00 85.88 97 ASN A O 1
ATOM 705 N N . ALA A 1 98 ? -0.021 -7.090 1.079 1.00 86.12 98 ALA A N 1
ATOM 706 C CA . ALA A 1 98 ? -0.307 -6.827 -0.318 1.00 86.12 98 ALA A CA 1
ATOM 707 C C . ALA A 1 98 ? 0.931 -7.111 -1.167 1.00 86.12 98 ALA A C 1
ATOM 709 O O . ALA A 1 98 ? 2.046 -6.698 -0.834 1.00 86.12 98 ALA A O 1
ATOM 710 N N . THR A 1 99 ? 0.736 -7.808 -2.283 1.00 86.06 99 THR A N 1
ATOM 711 C CA . THR A 1 99 ? 1.823 -8.077 -3.221 1.00 86.06 99 THR A CA 1
ATOM 712 C C . THR A 1 99 ? 1.757 -7.107 -4.383 1.00 86.06 99 THR A C 1
ATOM 714 O O . THR A 1 99 ? 0.682 -6.793 -4.883 1.00 86.06 99 THR A O 1
ATOM 717 N N . THR A 1 100 ? 2.911 -6.593 -4.807 1.00 90.06 100 THR A N 1
ATOM 718 C CA . THR A 1 100 ? 2.991 -5.744 -5.998 1.00 90.06 100 THR A CA 1
ATOM 719 C C . THR A 1 100 ? 3.317 -6.599 -7.211 1.00 90.06 100 THR A C 1
ATOM 721 O O . THR A 1 100 ? 4.374 -7.233 -7.256 1.00 90.06 100 THR A O 1
ATOM 724 N N . THR A 1 101 ? 2.452 -6.561 -8.219 1.00 91.75 101 THR A N 1
ATOM 725 C CA . THR A 1 101 ? 2.724 -7.120 -9.544 1.00 91.75 101 THR A CA 1
ATOM 726 C C . THR A 1 101 ? 3.073 -5.994 -10.509 1.00 91.75 101 THR A C 1
ATOM 728 O O . THR A 1 101 ? 2.468 -4.920 -10.494 1.00 91.75 101 THR A O 1
ATOM 731 N N . CYS A 1 102 ? 4.104 -6.218 -11.316 1.00 92.62 102 CYS A N 1
ATOM 732 C CA . CYS A 1 102 ? 4.698 -5.199 -12.170 1.00 92.62 102 CYS A CA 1
ATOM 733 C C . CYS A 1 102 ? 5.001 -5.792 -13.544 1.00 92.62 102 CYS A C 1
ATOM 735 O O . CYS A 1 102 ? 5.709 -6.797 -13.647 1.00 92.62 102 CYS A O 1
ATOM 737 N N . TYR A 1 103 ? 4.511 -5.127 -14.585 1.00 92.31 103 TYR A N 1
ATOM 738 C CA . TYR A 1 103 ? 4.855 -5.378 -15.978 1.00 92.31 103 TYR A CA 1
ATOM 739 C C . TYR A 1 103 ? 5.323 -4.075 -16.614 1.00 92.31 103 TYR A C 1
ATOM 741 O O . TYR A 1 103 ? 4.661 -3.051 -16.469 1.00 92.31 103 TYR A O 1
ATOM 749 N N . ALA A 1 104 ? 6.453 -4.099 -17.312 1.00 92.75 104 ALA A N 1
ATOM 750 C CA . ALA A 1 104 ? 6.934 -2.949 -18.061 1.00 92.75 104 ALA A CA 1
ATOM 751 C C . ALA A 1 104 ? 7.695 -3.395 -19.307 1.00 92.75 104 ALA A C 1
ATOM 753 O O . ALA A 1 104 ? 8.413 -4.396 -19.283 1.00 92.75 104 ALA A O 1
ATOM 754 N N . ASP A 1 105 ? 7.523 -2.629 -20.375 1.00 90.12 105 ASP A N 1
ATOM 755 C CA . ASP A 1 105 ? 8.270 -2.705 -21.623 1.00 90.12 105 ASP A CA 1
ATOM 756 C C . ASP A 1 105 ? 8.848 -1.315 -21.959 1.00 90.12 105 ASP A C 1
ATOM 758 O O . ASP A 1 105 ? 8.893 -0.437 -21.099 1.00 90.12 105 ASP A O 1
ATOM 762 N N . ALA A 1 106 ? 9.373 -1.113 -23.168 1.00 88.19 106 ALA A N 1
ATOM 763 C CA . ALA A 1 106 ? 9.974 0.168 -23.537 1.00 88.19 106 ALA A CA 1
ATOM 764 C C . ALA A 1 106 ? 8.957 1.325 -23.561 1.00 88.19 106 ALA A C 1
ATOM 766 O O . ALA A 1 106 ? 9.307 2.448 -23.207 1.00 88.19 106 ALA A O 1
ATOM 767 N N . ASP A 1 107 ? 7.704 1.048 -23.917 1.00 89.38 107 ASP A N 1
ATOM 768 C CA . ASP A 1 107 ? 6.684 2.053 -24.221 1.00 89.38 107 ASP A CA 1
ATOM 769 C C . ASP A 1 107 ? 5.542 2.076 -23.191 1.00 89.38 107 ASP A C 1
ATOM 771 O O . ASP A 1 107 ? 4.884 3.101 -23.018 1.00 89.38 107 ASP A O 1
ATOM 775 N N . ASN A 1 108 ? 5.308 0.968 -22.482 1.00 91.62 108 ASN A N 1
ATOM 776 C CA . ASN A 1 108 ? 4.188 0.794 -21.561 1.00 91.62 108 ASN A CA 1
ATOM 777 C C . ASN A 1 108 ? 4.624 0.213 -20.215 1.00 91.62 108 ASN A C 1
ATOM 779 O O . ASN A 1 108 ? 5.593 -0.539 -20.102 1.00 91.62 108 ASN A O 1
ATOM 783 N N . TYR A 1 109 ? 3.829 0.496 -19.184 1.00 92.75 109 TYR A N 1
ATOM 784 C CA . TYR A 1 109 ? 3.942 -0.158 -17.887 1.00 92.75 109 TYR A CA 1
ATOM 785 C C . TYR A 1 109 ? 2.579 -0.348 -17.218 1.00 92.75 109 TYR A C 1
ATOM 787 O O . TYR A 1 109 ? 1.620 0.382 -17.467 1.00 92.75 109 TYR A O 1
ATOM 795 N N . CYS A 1 110 ? 2.506 -1.333 -16.332 1.00 93.31 110 CYS A N 1
ATOM 796 C CA . CYS A 1 110 ? 1.374 -1.613 -15.469 1.00 93.31 110 CYS A CA 1
ATOM 797 C C . CYS A 1 110 ? 1.896 -2.071 -14.108 1.00 93.31 110 CYS A C 1
ATOM 799 O O . CYS A 1 110 ? 2.699 -3.000 -14.015 1.00 93.31 110 CYS A O 1
ATOM 801 N N . VAL A 1 111 ? 1.424 -1.421 -13.048 1.00 92.56 111 VAL A N 1
ATOM 802 C CA . VAL A 1 111 ? 1.719 -1.801 -11.667 1.00 92.56 111 VAL A CA 1
ATOM 803 C C . VAL A 1 111 ? 0.402 -1.923 -10.931 1.00 92.56 111 VAL A C 1
ATOM 805 O O . VAL A 1 111 ? -0.426 -1.014 -10.977 1.00 92.56 111 VAL A O 1
ATOM 808 N N . SER A 1 112 ? 0.211 -3.046 -10.253 1.00 91.25 112 SER A N 1
ATOM 809 C CA . SER A 1 112 ? -0.961 -3.274 -9.418 1.00 91.25 112 SER A CA 1
ATOM 810 C C . SER A 1 112 ? -0.553 -3.874 -8.081 1.00 91.25 112 SER A C 1
ATOM 812 O O . SER A 1 112 ? 0.500 -4.505 -7.970 1.00 91.25 112 SER A O 1
ATOM 814 N N . ALA A 1 113 ? -1.366 -3.637 -7.058 1.00 90.00 113 ALA A N 1
ATOM 815 C CA . ALA A 1 113 ? -1.208 -4.258 -5.757 1.00 90.00 113 ALA A CA 1
ATOM 816 C C . ALA A 1 113 ? -2.560 -4.758 -5.256 1.00 90.00 113 ALA A C 1
ATOM 818 O O . ALA A 1 113 ? -3.591 -4.142 -5.540 1.00 90.00 113 ALA A O 1
ATOM 819 N N . ASP A 1 114 ? -2.532 -5.863 -4.521 1.00 86.25 114 ASP A N 1
ATOM 820 C CA . ASP A 1 114 ? -3.714 -6.400 -3.851 1.00 86.25 114 ASP A CA 1
ATOM 821 C C . ASP A 1 114 ? -4.142 -5.478 -2.693 1.00 86.25 114 ASP A C 1
ATOM 823 O O . ASP A 1 114 ? -3.298 -4.853 -2.051 1.00 86.25 114 ASP A O 1
ATOM 827 N N . LEU A 1 115 ? -5.449 -5.377 -2.430 1.00 83.38 115 LEU A N 1
ATOM 828 C CA . LEU A 1 115 ? -6.035 -4.566 -1.350 1.00 83.38 115 LEU A CA 1
ATOM 829 C C . LEU A 1 115 ? -6.680 -5.467 -0.289 1.00 83.38 115 LEU A C 1
ATOM 831 O O . LEU A 1 115 ? -7.437 -6.379 -0.696 1.00 83.38 115 LEU A O 1
#

Secondary structure (DSSP, 8-state):
-----PPPHHHHHHHHHHHHHHHHHHHHHHHHHHHHHHHHHHHHHHHHHHHHHHHHHHH-TTTTGGGEETTEE-SSSSTTTHHHHHHHHHHHHHTTTPPEEEEE-SS-EEEEE--

Sequence (115 aa):
MKKKTGFTLIELLVVIAIIGILSSIVLVSLGGAKQKAKDARIQADISQVRAIAELISSATSTGYANLCAAGTLNASAIPPYDAQLTVIKNDISAQNNATTTCYADADNYCVSADL

pLDDT: mean 87.69, std 7.67, range [52.19, 96.06]

InterPro domains:
  IPR002416 Type II secretion system protein GspH-like [PR00885] (2-16)
  IPR002416 Type II secretion system protein GspH-like [PR00885] (17-31)
  IPR012902 Prokaryotic N-terminal methylation site [PF07963] (1-27)
  IPR012902 Prokaryotic N-terminal methylation site [PS00409] (5-25)
  IPR012902 Prokaryotic N-terminal methylation site [TIGR02532] (5-27)
  IPR045584 Pilin-like [SSF54523] (7-100)